Protein AF-A0A8J7ZFK6-F1 (afdb_monomer_lite)

pLDDT: mean 89.6, std 12.01, range [42.56, 98.31]

Structure (mmCIF, N/CA/C/O backbone):
data_AF-A0A8J7ZFK6-F1
#
_entry.id   AF-A0A8J7ZFK6-F1
#
loop_
_atom_site.group_PDB
_atom_site.id
_atom_site.type_symbol
_atom_site.label_atom_id
_atom_site.label_alt_id
_atom_site.label_comp_id
_atom_site.label_asym_id
_atom_site.label_entity_id
_atom_site.label_seq_id
_atom_site.pdbx_PDB_ins_code
_atom_site.Cartn_x
_atom_site.Cartn_y
_atom_site.Cartn_z
_atom_site.occupancy
_atom_site.B_iso_or_equiv
_atom_site.auth_seq_id
_atom_site.auth_comp_id
_atom_site.auth_asym_id
_atom_site.auth_atom_id
_atom_site.pdbx_PDB_model_num
ATOM 1 N N . MET A 1 1 ? -16.776 -2.842 6.328 1.00 87.94 1 MET A N 1
ATOM 2 C CA . MET A 1 1 ? -15.514 -3.581 6.593 1.00 87.94 1 MET A CA 1
ATOM 3 C C . MET A 1 1 ? -15.057 -4.403 5.394 1.00 87.94 1 MET A C 1
ATOM 5 O O . MET A 1 1 ? -13.862 -4.635 5.268 1.00 87.94 1 MET A O 1
ATOM 9 N N . ASP A 1 2 ? -15.948 -4.814 4.487 1.00 94.06 2 ASP A N 1
ATOM 10 C CA . ASP A 1 2 ? -15.542 -5.568 3.291 1.00 94.06 2 ASP A CA 1
ATOM 11 C C . ASP A 1 2 ? -14.620 -4.763 2.374 1.00 94.06 2 ASP A C 1
ATOM 13 O O . ASP A 1 2 ? -13.633 -5.297 1.887 1.00 94.06 2 ASP A O 1
ATOM 17 N N . GLN A 1 3 ? -14.840 -3.451 2.250 1.00 96.75 3 GLN A N 1
ATOM 18 C CA . GLN A 1 3 ? -13.977 -2.552 1.475 1.00 96.75 3 GLN A CA 1
ATOM 19 C C . GLN A 1 3 ? -12.513 -2.624 1.933 1.00 96.75 3 GLN A C 1
ATOM 21 O O . GLN A 1 3 ? -11.602 -2.681 1.110 1.00 96.75 3 GLN A O 1
ATOM 26 N N . LEU A 1 4 ? -12.281 -2.694 3.249 1.00 97.25 4 LEU A N 1
ATOM 27 C CA . LEU A 1 4 ? -10.944 -2.853 3.813 1.00 97.25 4 LEU A CA 1
ATOM 28 C C . LEU A 1 4 ? -10.293 -4.165 3.343 1.00 97.25 4 LEU A C 1
ATOM 30 O O . LEU A 1 4 ? -9.132 -4.154 2.942 1.00 97.25 4 LEU A O 1
ATOM 34 N N . LYS A 1 5 ? -11.031 -5.278 3.334 1.00 97.19 5 LYS A N 1
ATOM 35 C CA . LYS A 1 5 ? -10.519 -6.571 2.852 1.00 97.19 5 LYS A CA 1
ATOM 36 C C . LYS A 1 5 ? -10.266 -6.559 1.347 1.00 97.19 5 LYS A C 1
ATOM 38 O O . LYS A 1 5 ? -9.226 -7.034 0.898 1.00 97.19 5 LYS A O 1
ATOM 43 N N . GLU A 1 6 ? -11.190 -5.995 0.575 1.00 97.56 6 GLU A N 1
ATOM 44 C CA . GLU A 1 6 ? -11.080 -5.938 -0.885 1.00 97.56 6 GLU A CA 1
ATOM 45 C C . GLU A 1 6 ? -9.869 -5.119 -1.334 1.00 97.56 6 GLU A C 1
ATOM 47 O O . GLU A 1 6 ? -9.141 -5.546 -2.226 1.00 97.56 6 GLU A O 1
ATOM 52 N N . THR A 1 7 ? -9.567 -3.996 -0.672 1.00 97.50 7 THR A N 1
ATOM 53 C CA . THR A 1 7 ? -8.367 -3.217 -1.025 1.00 97.50 7 THR A CA 1
ATOM 54 C C . THR A 1 7 ? -7.065 -4.004 -0.848 1.00 97.50 7 THR A C 1
ATOM 56 O O . THR A 1 7 ? -6.194 -3.897 -1.705 1.00 97.50 7 THR A O 1
ATOM 59 N N . VAL A 1 8 ? -6.937 -4.863 0.172 1.00 96.88 8 VAL A N 1
ATOM 60 C CA . VAL A 1 8 ? -5.751 -5.733 0.325 1.00 96.88 8 VAL A CA 1
ATOM 61 C C . VAL A 1 8 ? -5.689 -6.797 -0.769 1.00 96.88 8 VAL A C 1
ATOM 63 O O . VAL A 1 8 ? -4.613 -7.054 -1.304 1.00 96.88 8 VAL A O 1
ATOM 66 N N . LYS A 1 9 ? -6.830 -7.376 -1.163 1.00 97.44 9 LYS A N 1
ATOM 67 C CA . LYS A 1 9 ? -6.881 -8.324 -2.291 1.00 97.44 9 LYS A CA 1
ATOM 68 C C . LYS A 1 9 ? -6.455 -7.674 -3.606 1.00 97.44 9 LYS A C 1
ATOM 70 O O . LYS A 1 9 ? -5.779 -8.317 -4.402 1.00 97.44 9 LYS A O 1
ATOM 75 N N . ILE A 1 10 ? -6.820 -6.410 -3.829 1.00 96.44 10 ILE A N 1
ATOM 76 C CA . ILE A 1 10 ? -6.382 -5.647 -5.007 1.00 96.44 10 ILE A CA 1
ATOM 77 C C . ILE A 1 10 ? -4.859 -5.479 -5.001 1.00 96.44 10 ILE A C 1
ATOM 79 O O . ILE A 1 10 ? -4.234 -5.670 -6.044 1.00 96.44 10 ILE A O 1
ATOM 83 N N . ILE A 1 11 ? -4.259 -5.161 -3.847 1.00 98.31 11 ILE A N 1
ATOM 84 C CA . ILE A 1 11 ? -2.796 -5.077 -3.713 1.00 98.31 11 ILE A CA 1
ATOM 85 C C . ILE A 1 11 ? -2.147 -6.428 -4.016 1.00 98.31 11 ILE A C 1
ATOM 87 O O . ILE A 1 11 ? -1.255 -6.488 -4.858 1.00 98.31 11 ILE A O 1
ATOM 91 N N . ASP A 1 12 ? -2.621 -7.507 -3.388 1.00 98.06 12 ASP A N 1
ATOM 92 C CA . ASP A 1 12 ? -2.116 -8.866 -3.617 1.00 98.06 12 ASP A CA 1
ATOM 93 C C . ASP A 1 12 ? -2.180 -9.256 -5.100 1.00 98.06 12 ASP A C 1
ATOM 95 O O . ASP A 1 12 ? -1.180 -9.654 -5.701 1.00 98.06 12 ASP A O 1
ATOM 99 N N . TRP A 1 13 ? -3.344 -9.066 -5.724 1.00 97.94 13 TRP A N 1
ATOM 100 C CA . TRP A 1 13 ? -3.532 -9.362 -7.138 1.00 97.94 13 TRP A CA 1
ATOM 101 C C . TRP A 1 13 ? -2.614 -8.525 -8.035 1.00 97.94 13 TRP A C 1
ATOM 103 O O . TRP A 1 13 ? -1.965 -9.088 -8.918 1.00 97.94 13 TRP A O 1
ATOM 113 N N . GLY A 1 14 ? -2.535 -7.211 -7.800 1.00 97.94 14 GLY A N 1
ATOM 114 C CA . GLY A 1 14 ? -1.731 -6.284 -8.597 1.00 97.94 14 GLY A CA 1
ATOM 115 C C . GLY A 1 14 ? -0.233 -6.570 -8.509 1.00 97.94 14 GLY A C 1
ATOM 116 O O . GLY A 1 14 ? 0.447 -6.585 -9.532 1.00 97.94 14 GLY A O 1
ATOM 117 N N . ILE A 1 15 ? 0.273 -6.874 -7.311 1.00 98.12 15 ILE A N 1
ATOM 118 C CA . ILE A 1 15 ? 1.670 -7.271 -7.101 1.00 98.12 15 ILE A CA 1
ATOM 119 C C . ILE A 1 15 ? 1.995 -8.560 -7.862 1.00 98.12 15 ILE A C 1
ATOM 121 O O . ILE A 1 15 ? 3.029 -8.637 -8.522 1.00 98.12 15 ILE A O 1
ATOM 125 N N . LYS A 1 16 ? 1.089 -9.546 -7.848 1.00 97.06 16 LYS A N 1
ATOM 126 C CA . LYS A 1 16 ? 1.260 -10.817 -8.573 1.00 97.06 16 LYS A CA 1
ATOM 127 C C . LYS A 1 16 ? 1.269 -10.676 -10.098 1.00 97.06 16 LYS A C 1
ATOM 129 O O . LYS A 1 16 ? 1.686 -11.615 -10.769 1.00 97.06 16 LYS A O 1
ATOM 134 N N . GLN A 1 17 ? 0.829 -9.540 -10.647 1.00 97.75 17 GLN A N 1
ATOM 135 C CA . GLN A 1 17 ? 0.920 -9.276 -12.089 1.00 97.75 17 GLN A CA 1
ATOM 136 C C . GLN A 1 17 ? 2.311 -8.784 -12.522 1.00 97.75 17 GLN A C 1
ATOM 138 O O . GLN A 1 17 ? 2.580 -8.706 -13.718 1.00 97.75 17 GLN A O 1
ATOM 143 N N . ILE A 1 18 ? 3.192 -8.426 -11.583 1.00 97.50 18 ILE A N 1
ATOM 144 C CA . ILE A 1 18 ? 4.505 -7.853 -11.889 1.00 97.50 18 ILE A CA 1
ATOM 145 C C . ILE A 1 18 ? 5.556 -8.977 -11.921 1.00 97.50 18 ILE A C 1
ATOM 147 O O . ILE A 1 18 ? 5.665 -9.726 -10.945 1.00 97.50 18 ILE A O 1
ATOM 151 N N . PRO A 1 19 ? 6.356 -9.100 -13.001 1.00 96.50 19 PRO A N 1
ATOM 152 C CA . PRO A 1 19 ? 7.471 -10.045 -13.057 1.00 96.50 19 PRO A CA 1
ATOM 153 C C . PRO A 1 19 ? 8.425 -9.875 -11.872 1.00 96.50 19 PRO A C 1
ATOM 155 O O . PRO A 1 19 ? 8.699 -8.750 -11.446 1.00 96.50 19 PRO A O 1
ATOM 158 N N . LYS A 1 20 ? 8.947 -10.985 -11.337 1.00 94.56 20 LYS A N 1
ATOM 159 C CA . LYS A 1 20 ? 9.716 -10.982 -10.080 1.00 94.56 20 LYS A CA 1
ATOM 160 C C . LYS A 1 20 ? 10.929 -10.058 -10.134 1.00 94.56 20 LYS A C 1
ATOM 162 O O . LYS A 1 20 ? 11.207 -9.353 -9.169 1.00 94.56 20 LYS A O 1
ATOM 167 N N . GLU A 1 21 ? 11.606 -10.041 -11.271 1.00 93.75 21 GLU A N 1
ATOM 168 C CA . GLU A 1 21 ? 12.765 -9.209 -11.566 1.00 93.75 21 GLU A CA 1
ATOM 169 C C . GLU A 1 21 ? 12.456 -7.702 -11.506 1.00 93.75 21 GLU A C 1
ATOM 171 O O . GLU A 1 21 ? 13.321 -6.926 -11.122 1.00 93.75 21 GLU A O 1
ATOM 176 N N . ARG A 1 22 ? 11.207 -7.286 -11.763 1.00 95.00 22 ARG A N 1
ATOM 177 C CA . ARG A 1 22 ? 10.787 -5.872 -11.752 1.00 95.00 22 ARG A CA 1
ATOM 178 C C . ARG A 1 22 ? 10.264 -5.396 -10.400 1.00 95.00 22 ARG A C 1
ATOM 180 O O . ARG A 1 22 ? 10.071 -4.200 -10.209 1.00 95.00 22 ARG A O 1
ATOM 187 N N . LEU A 1 23 ? 10.012 -6.297 -9.445 1.00 95.00 23 LEU A N 1
ATOM 188 C CA . LEU A 1 23 ? 9.363 -5.939 -8.173 1.00 95.00 23 LEU A CA 1
ATOM 189 C C . LEU A 1 23 ? 10.170 -4.913 -7.369 1.00 95.00 23 LEU A C 1
ATOM 191 O O . LEU A 1 23 ? 9.583 -4.037 -6.732 1.00 95.00 23 LEU A O 1
ATOM 195 N N . LEU A 1 24 ? 11.500 -5.010 -7.413 1.00 94.31 24 LEU A N 1
ATOM 196 C CA . LEU A 1 24 ? 12.417 -4.096 -6.727 1.00 94.31 24 LEU A CA 1
ATOM 197 C C . LEU A 1 24 ? 12.860 -2.916 -7.599 1.00 94.31 24 LEU A C 1
ATOM 199 O O . LEU A 1 24 ? 13.409 -1.951 -7.068 1.00 94.31 24 LEU A O 1
ATOM 203 N N . GLU A 1 25 ? 12.597 -2.959 -8.902 1.00 93.88 25 GLU A N 1
ATOM 204 C CA . GLU A 1 25 ? 13.028 -1.926 -9.835 1.00 93.88 25 GLU A CA 1
ATOM 205 C C . GLU A 1 25 ? 12.073 -0.730 -9.826 1.00 93.88 25 GLU A C 1
ATOM 207 O O . GLU A 1 25 ? 10.846 -0.858 -9.756 1.00 93.88 25 GLU A O 1
ATOM 212 N N . ILE A 1 26 ? 12.651 0.467 -9.899 1.00 91.38 26 ILE A N 1
ATOM 213 C CA . ILE A 1 26 ? 11.880 1.671 -10.202 1.00 91.38 26 ILE A CA 1
ATOM 214 C C . ILE A 1 26 ? 11.468 1.579 -11.678 1.00 91.38 26 ILE A C 1
ATOM 216 O O . ILE A 1 26 ? 12.292 1.162 -12.494 1.00 91.38 26 ILE A O 1
ATOM 220 N N . PRO A 1 27 ? 10.232 1.968 -12.045 1.00 91.12 27 PRO A N 1
ATOM 221 C CA . PRO A 1 27 ? 9.801 1.918 -13.437 1.00 91.12 27 PRO A CA 1
ATOM 222 C C . PRO A 1 27 ? 10.705 2.722 -14.378 1.00 91.12 27 PRO A C 1
ATOM 224 O O . PRO A 1 27 ? 11.444 3.595 -13.912 1.00 91.12 27 PRO A O 1
ATOM 227 N N . PRO A 1 28 ? 10.653 2.459 -15.700 1.00 88.56 28 PRO A N 1
ATOM 228 C CA . PRO A 1 28 ? 11.655 2.931 -16.660 1.00 88.56 28 PRO A CA 1
ATOM 229 C C . PRO A 1 28 ? 11.928 4.437 -16.622 1.00 88.56 28 PRO A C 1
ATOM 231 O O . PRO A 1 28 ? 13.033 4.875 -16.935 1.00 88.56 28 PRO A O 1
ATOM 234 N N . HIS A 1 29 ? 10.959 5.242 -16.175 1.00 88.50 29 HIS A N 1
ATOM 235 C CA . HIS A 1 29 ? 11.133 6.684 -16.030 1.00 88.50 29 HIS A CA 1
ATOM 236 C C . HIS A 1 29 ? 12.233 7.090 -15.031 1.00 88.50 29 HIS A C 1
ATOM 238 O O . HIS A 1 29 ? 12.680 8.237 -15.040 1.00 88.50 29 HIS A O 1
ATOM 244 N N . GLY A 1 30 ? 12.614 6.191 -14.118 1.00 83.56 30 GLY A N 1
ATOM 245 C CA . GLY A 1 30 ? 13.607 6.442 -13.076 1.00 83.56 30 GLY A CA 1
ATOM 246 C C . GLY A 1 30 ? 15.050 6.399 -13.576 1.00 83.56 30 GLY A C 1
ATOM 247 O O . GLY A 1 30 ? 15.919 7.012 -12.963 1.00 83.56 30 GLY A O 1
ATOM 248 N N . THR A 1 31 ? 15.308 5.700 -14.681 1.00 84.81 31 THR A N 1
ATOM 249 C CA . THR A 1 31 ? 16.665 5.470 -15.206 1.00 84.81 31 THR A CA 1
ATOM 250 C C . THR A 1 31 ? 16.828 5.906 -16.656 1.00 84.81 31 THR A C 1
ATOM 252 O O . THR A 1 31 ? 17.944 6.199 -17.080 1.00 84.81 31 THR A O 1
ATOM 255 N N . HIS A 1 32 ? 15.741 5.984 -17.425 1.00 90.19 32 HIS A N 1
ATOM 256 C CA . HIS A 1 32 ? 15.818 6.282 -18.847 1.00 90.19 32 HIS A CA 1
ATOM 257 C C . HIS A 1 32 ? 16.028 7.791 -19.103 1.00 90.19 32 HIS A C 1
ATOM 259 O O . HIS A 1 32 ? 15.274 8.610 -18.566 1.00 90.19 32 HIS A O 1
ATOM 265 N N . PRO A 1 33 ? 16.987 8.201 -19.959 1.00 90.75 33 PRO A N 1
ATOM 266 C CA . PRO A 1 33 ? 17.346 9.613 -20.157 1.00 90.75 33 PRO A CA 1
ATOM 267 C C . PRO A 1 33 ? 16.226 10.463 -20.780 1.00 90.75 33 PRO A C 1
ATOM 269 O O . PRO A 1 33 ? 16.121 11.649 -20.492 1.00 90.75 33 PRO A O 1
ATOM 272 N N . GLN A 1 34 ? 15.353 9.854 -21.589 1.00 93.44 34 GLN A N 1
ATOM 273 C CA . GLN A 1 34 ? 14.213 10.523 -22.248 1.00 93.44 34 GLN A CA 1
ATOM 274 C C . GLN A 1 34 ? 12.957 10.680 -21.365 1.00 93.44 34 GLN A C 1
ATOM 276 O O . GLN A 1 34 ? 11.856 10.964 -21.855 1.00 93.44 34 GLN A O 1
ATOM 281 N N . SER A 1 35 ? 13.088 10.431 -20.063 1.00 93.19 35 SER A N 1
ATOM 282 C CA . SER A 1 35 ? 11.963 10.456 -19.130 1.00 93.19 35 SER A CA 1
ATOM 283 C C . SER A 1 35 ? 11.583 11.874 -18.747 1.00 93.19 35 SER A C 1
ATOM 285 O O . SER A 1 35 ? 12.429 12.692 -18.393 1.00 93.19 35 SER A O 1
ATOM 287 N N . THR A 1 36 ? 10.284 12.155 -18.752 1.00 93.12 36 THR A N 1
ATOM 288 C CA . THR A 1 36 ? 9.752 13.472 -18.395 1.00 93.12 36 THR A CA 1
ATOM 289 C C . THR A 1 36 ? 9.245 13.508 -16.954 1.00 93.12 36 THR A C 1
ATOM 291 O O . THR A 1 36 ? 8.991 12.479 -16.323 1.00 93.12 36 THR A O 1
ATOM 294 N N . ASP A 1 37 ? 8.994 14.710 -16.436 1.00 92.69 37 ASP A N 1
ATOM 295 C CA . ASP A 1 37 ? 8.328 14.883 -15.138 1.00 92.69 37 ASP A CA 1
ATOM 296 C C . ASP A 1 37 ? 6.867 14.411 -15.146 1.00 92.69 37 ASP A C 1
ATOM 298 O O . ASP A 1 37 ? 6.277 14.157 -14.092 1.00 92.69 37 ASP A O 1
ATOM 302 N N . TYR A 1 38 ? 6.256 14.281 -16.326 1.00 93.19 38 TYR A N 1
ATOM 303 C CA . TYR A 1 38 ? 4.964 13.619 -16.449 1.00 93.19 38 TYR A CA 1
ATOM 304 C C . TYR A 1 38 ? 5.092 12.120 -16.159 1.00 93.19 38 TYR A C 1
ATOM 306 O O . TYR A 1 38 ? 4.355 11.610 -15.316 1.00 93.19 38 TYR A O 1
ATOM 314 N N . ASP A 1 39 ? 6.062 11.444 -16.785 1.00 92.94 39 ASP A N 1
ATOM 315 C CA . ASP A 1 39 ? 6.290 10.005 -16.604 1.00 92.94 39 ASP A CA 1
ATOM 316 C C . ASP A 1 39 ? 6.586 9.691 -15.123 1.00 92.94 39 ASP A C 1
ATOM 318 O O . ASP A 1 39 ? 5.943 8.823 -14.525 1.00 92.94 39 ASP A O 1
ATOM 322 N N . LYS A 1 40 ? 7.445 10.503 -14.484 1.00 91.44 40 LYS A N 1
ATOM 323 C CA . LYS A 1 40 ? 7.743 10.418 -13.041 1.00 91.44 40 LYS A CA 1
ATOM 324 C C . LYS A 1 40 ? 6.502 10.550 -12.163 1.00 91.44 40 LYS A C 1
ATOM 326 O O . LYS A 1 40 ? 6.314 9.762 -11.243 1.00 91.44 40 LYS A O 1
ATOM 331 N N . ARG A 1 41 ? 5.631 11.531 -12.425 1.00 91.12 41 ARG A N 1
ATOM 332 C CA . ARG A 1 41 ? 4.394 11.714 -11.641 1.00 91.12 41 ARG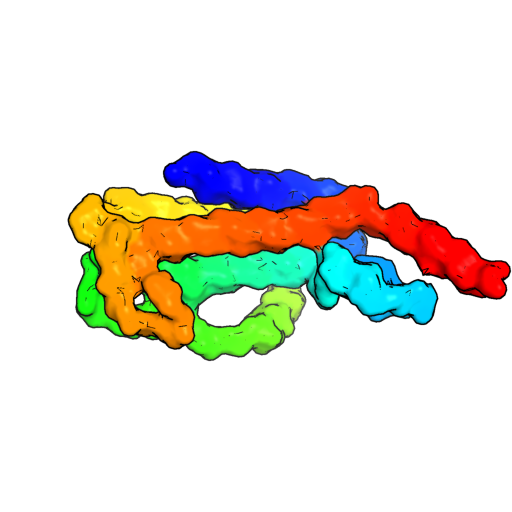 A CA 1
ATOM 333 C C . ARG A 1 41 ? 3.379 10.602 -11.882 1.00 91.12 41 ARG A C 1
ATOM 335 O O . ARG A 1 41 ? 2.639 10.248 -10.967 1.00 91.12 41 ARG A O 1
ATOM 342 N N . TYR A 1 42 ? 3.325 10.064 -13.098 1.00 91.62 42 TYR A N 1
ATOM 343 C CA . TYR A 1 42 ? 2.377 9.015 -13.451 1.00 91.62 42 TYR A CA 1
ATOM 344 C C . TYR A 1 42 ? 2.684 7.700 -12.723 1.00 91.62 42 TYR A C 1
ATOM 346 O O . TYR A 1 42 ? 1.772 7.091 -12.156 1.00 91.62 42 TYR A O 1
ATOM 354 N N . PHE A 1 43 ? 3.951 7.285 -12.695 1.00 92.06 43 PHE A N 1
ATOM 355 C CA . PHE A 1 43 ? 4.375 6.037 -12.050 1.00 92.06 43 PHE A CA 1
ATOM 356 C C . PHE A 1 43 ? 4.794 6.213 -10.581 1.00 92.06 43 PHE A C 1
ATOM 358 O O . PHE A 1 43 ? 4.673 5.278 -9.792 1.00 92.06 43 PHE A O 1
ATOM 365 N N . GLY A 1 44 ? 5.229 7.411 -10.186 1.00 91.38 44 GLY A N 1
ATOM 366 C CA . GLY A 1 44 ? 5.840 7.669 -8.883 1.00 91.38 44 GLY A CA 1
ATOM 367 C C . GLY A 1 44 ? 7.313 7.253 -8.834 1.00 91.38 44 GLY A C 1
ATOM 368 O O . GLY A 1 44 ? 7.852 6.687 -9.776 1.00 91.38 44 GLY A O 1
ATOM 369 N N . ASN A 1 45 ? 7.989 7.530 -7.720 1.00 90.75 45 ASN A N 1
ATOM 370 C CA . ASN A 1 45 ? 9.438 7.307 -7.588 1.00 90.75 45 ASN A CA 1
ATOM 371 C C . ASN A 1 45 ? 9.803 5.976 -6.912 1.00 90.75 45 ASN A C 1
ATOM 373 O O . ASN A 1 45 ? 10.957 5.764 -6.553 1.00 90.75 45 ASN A O 1
ATOM 377 N N . TRP A 1 46 ? 8.825 5.101 -6.687 1.00 94.69 46 TRP A N 1
ATOM 378 C CA . TRP A 1 46 ? 8.993 3.880 -5.906 1.00 94.69 46 TRP A CA 1
ATOM 379 C C . TRP A 1 46 ? 8.746 2.640 -6.756 1.00 94.69 46 TRP A C 1
ATOM 381 O O . TRP A 1 46 ? 7.873 2.633 -7.624 1.00 94.69 46 TRP A O 1
ATOM 391 N N . SER A 1 47 ? 9.501 1.582 -6.465 1.00 95.38 47 SER A N 1
ATOM 392 C CA . SER A 1 47 ? 9.216 0.243 -6.970 1.00 95.38 47 SER A CA 1
ATOM 393 C C . SER A 1 47 ? 7.931 -0.311 -6.352 1.00 95.38 47 SER A C 1
ATOM 395 O O . SER A 1 47 ? 7.463 0.156 -5.307 1.00 95.38 47 SER A O 1
ATOM 397 N N . ALA A 1 48 ? 7.363 -1.345 -6.972 1.00 97.19 48 ALA A N 1
ATOM 398 C CA . ALA A 1 48 ? 6.173 -2.007 -6.443 1.00 97.19 48 ALA A CA 1
ATOM 399 C C . ALA A 1 48 ? 6.417 -2.601 -5.045 1.00 97.19 48 ALA A C 1
ATOM 401 O O . ALA A 1 48 ? 5.562 -2.484 -4.167 1.00 97.19 48 ALA A O 1
ATOM 402 N N . TYR A 1 49 ? 7.611 -3.152 -4.809 1.00 97.00 49 TYR A N 1
ATOM 403 C CA . TYR A 1 49 ? 8.026 -3.621 -3.491 1.00 97.00 49 TYR A CA 1
ATOM 404 C C . TYR A 1 49 ? 8.053 -2.472 -2.472 1.00 97.00 49 TYR A C 1
ATOM 406 O O . TYR A 1 49 ? 7.503 -2.619 -1.381 1.00 97.00 49 TYR A O 1
ATOM 414 N N . ARG A 1 50 ? 8.658 -1.316 -2.802 1.00 96.56 50 ARG A N 1
ATOM 415 C CA . ARG A 1 50 ? 8.718 -0.160 -1.883 1.00 96.56 50 ARG A CA 1
ATOM 416 C C . ARG A 1 50 ? 7.319 0.344 -1.531 1.00 96.56 50 ARG A C 1
ATOM 418 O O . ARG A 1 50 ? 7.071 0.654 -0.370 1.00 96.56 50 ARG A O 1
ATOM 425 N N . ILE A 1 51 ? 6.402 0.366 -2.503 1.00 97.69 51 ILE A N 1
ATOM 426 C CA . ILE A 1 51 ? 4.993 0.715 -2.274 1.00 97.69 51 ILE A CA 1
ATOM 427 C C . ILE A 1 51 ? 4.321 -0.284 -1.321 1.00 97.69 51 ILE A C 1
ATOM 429 O O . ILE A 1 51 ? 3.639 0.133 -0.388 1.00 97.69 51 ILE A O 1
ATOM 433 N N . LEU A 1 52 ? 4.509 -1.590 -1.532 1.00 98.06 52 LEU A N 1
ATOM 434 C CA . LEU A 1 52 ? 3.940 -2.619 -0.658 1.00 98.06 52 LEU A CA 1
ATOM 435 C C . LEU A 1 52 ? 4.472 -2.497 0.777 1.00 98.06 52 LEU A C 1
ATOM 437 O O . LEU A 1 52 ? 3.691 -2.516 1.725 1.00 98.06 52 LEU A O 1
ATOM 441 N N . PHE A 1 53 ? 5.783 -2.322 0.935 1.00 97.50 53 PHE A N 1
ATOM 442 C CA . PHE A 1 53 ? 6.405 -2.100 2.238 1.00 97.50 53 PHE A CA 1
ATOM 443 C C . PHE A 1 53 ? 5.851 -0.851 2.938 1.00 97.50 53 PHE A C 1
ATOM 445 O O . PHE A 1 53 ? 5.515 -0.906 4.119 1.00 97.50 53 PHE A O 1
ATOM 452 N N . HIS A 1 54 ? 5.706 0.253 2.203 1.00 97.19 54 HIS A N 1
ATOM 453 C CA . HIS A 1 54 ? 5.121 1.483 2.729 1.00 97.19 54 HIS A CA 1
ATOM 454 C C . HIS A 1 54 ? 3.697 1.255 3.260 1.00 97.19 54 HIS A C 1
ATOM 456 O O . HIS A 1 54 ? 3.370 1.702 4.354 1.00 97.19 54 HIS A O 1
ATOM 462 N N . LEU A 1 55 ? 2.861 0.506 2.529 1.00 98.00 55 LEU A N 1
ATOM 463 C CA . LEU A 1 55 ? 1.508 0.178 2.985 1.00 98.00 55 LEU A CA 1
ATOM 464 C C . LEU A 1 55 ? 1.505 -0.657 4.272 1.00 98.00 55 LEU A C 1
ATOM 466 O O . LEU A 1 55 ? 0.681 -0.395 5.144 1.00 98.00 55 LEU A O 1
ATOM 470 N N . VAL A 1 56 ? 2.433 -1.610 4.412 1.00 97.25 56 VAL A N 1
ATOM 471 C CA . VAL A 1 56 ? 2.597 -2.392 5.650 1.00 97.25 56 VAL A CA 1
ATOM 472 C C . VAL A 1 56 ? 2.932 -1.475 6.824 1.00 97.25 56 VAL A C 1
ATOM 474 O O . VAL A 1 56 ? 2.244 -1.515 7.842 1.00 97.25 56 VAL A O 1
ATOM 477 N N . LEU A 1 57 ? 3.941 -0.609 6.676 1.00 94.88 57 LEU A N 1
ATOM 478 C CA . LEU A 1 57 ? 4.326 0.314 7.744 1.00 94.88 57 LEU A CA 1
ATOM 479 C C . LEU A 1 57 ? 3.210 1.299 8.087 1.00 94.88 57 LEU A C 1
ATOM 481 O O . LEU A 1 57 ? 2.952 1.551 9.263 1.00 94.88 57 LEU A O 1
ATOM 485 N N . TYR A 1 58 ? 2.528 1.827 7.070 1.00 94.50 58 TYR A N 1
ATOM 486 C CA . TYR A 1 58 ? 1.394 2.721 7.256 1.00 94.50 58 TYR A CA 1
ATOM 487 C C . TYR A 1 58 ? 0.342 2.097 8.182 1.00 94.50 58 TYR A C 1
ATOM 489 O O . TYR A 1 58 ? -0.143 2.728 9.123 1.00 94.50 58 TYR A O 1
ATOM 497 N N . GLU A 1 59 ? 0.023 0.827 7.955 1.00 95.00 59 GLU A N 1
ATOM 498 C CA . GLU A 1 59 ? -0.960 0.104 8.750 1.00 95.00 59 GLU A CA 1
ATOM 499 C C . GLU A 1 59 ? -0.476 -0.220 10.165 1.00 95.00 59 GLU A C 1
ATOM 501 O O . GLU A 1 59 ? -1.188 0.049 11.136 1.00 95.00 59 GLU A O 1
ATOM 506 N N . GLU A 1 60 ? 0.737 -0.767 10.279 1.00 93.69 60 GLU A N 1
ATOM 507 C CA . GLU A 1 60 ? 1.325 -1.224 11.542 1.00 93.69 60 GLU A CA 1
ATOM 508 C C . GLU A 1 60 ? 1.632 -0.061 12.502 1.00 93.69 60 GLU A C 1
ATOM 510 O O . GLU A 1 60 ? 1.425 -0.200 13.708 1.00 93.69 60 GLU A O 1
ATOM 515 N N . TYR A 1 61 ? 2.084 1.087 11.986 1.00 90.25 61 TYR A N 1
ATOM 516 C CA . TYR A 1 61 ? 2.637 2.175 12.805 1.00 90.25 61 TYR A CA 1
ATOM 517 C C . TYR A 1 61 ? 1.776 3.439 12.857 1.00 90.25 61 TYR A C 1
ATOM 519 O O . TYR A 1 61 ? 1.936 4.235 13.783 1.00 90.25 61 TYR A O 1
ATOM 527 N N . HIS A 1 62 ? 0.834 3.616 11.926 1.00 88.94 62 HIS A N 1
ATOM 528 C CA . HIS A 1 62 ? -0.087 4.754 11.958 1.00 88.94 62 HIS A CA 1
ATOM 529 C C . HIS A 1 62 ? -1.524 4.304 12.214 1.00 88.94 62 HIS A C 1
ATOM 531 O O . HIS A 1 62 ? -2.108 4.675 13.229 1.00 88.94 62 HIS A O 1
ATOM 537 N N . VAL A 1 63 ? -2.094 3.468 11.344 1.00 92.31 63 VAL A N 1
ATOM 538 C CA . VAL A 1 63 ? -3.532 3.145 11.388 1.00 92.31 63 VAL A CA 1
ATOM 539 C C . VAL A 1 63 ? -3.924 2.395 12.660 1.00 92.31 63 VAL A C 1
ATOM 541 O O . VAL A 1 63 ? -4.834 2.826 13.372 1.00 92.31 63 VAL A O 1
ATOM 544 N N . ILE A 1 64 ? -3.254 1.276 12.953 1.00 93.31 64 ILE A N 1
ATOM 545 C CA . ILE A 1 64 ? -3.566 0.446 14.124 1.00 93.31 64 ILE A CA 1
ATOM 546 C C . ILE A 1 64 ? -3.377 1.244 15.427 1.00 93.31 64 ILE A C 1
ATOM 548 O O . ILE A 1 64 ? -4.338 1.320 16.199 1.00 93.31 64 ILE A O 1
ATOM 552 N N . PRO A 1 65 ? -2.223 1.902 15.668 1.00 88.75 65 PRO A N 1
ATOM 553 C CA . PRO A 1 65 ? -2.037 2.761 16.837 1.00 88.75 65 PRO A CA 1
ATOM 554 C C . PRO A 1 65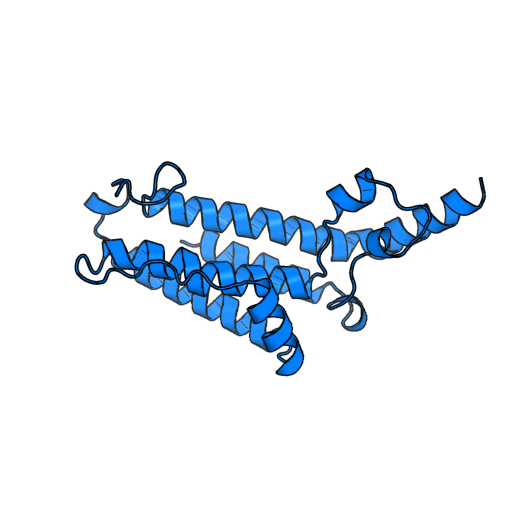 ? -3.095 3.858 16.974 1.00 88.75 65 PRO A C 1
ATOM 556 O O . PRO A 1 65 ? -3.627 4.063 18.065 1.00 88.75 65 PRO A O 1
ATOM 559 N N . SER A 1 66 ? -3.457 4.539 15.880 1.00 88.12 66 SER A N 1
ATOM 560 C CA . SER A 1 66 ? -4.478 5.591 15.919 1.00 88.12 66 SER A CA 1
ATOM 561 C C . SER A 1 66 ? -5.856 5.062 16.315 1.00 88.12 66 SER A C 1
ATOM 563 O O . SER A 1 66 ? -6.544 5.708 17.101 1.00 88.12 66 SER A O 1
ATOM 565 N N . LEU A 1 67 ? -6.258 3.888 15.820 1.00 90.19 67 LEU A N 1
ATOM 566 C CA . LEU A 1 67 ? -7.548 3.290 16.174 1.00 90.19 67 LEU A CA 1
ATOM 567 C C . LEU A 1 67 ? -7.569 2.735 17.605 1.00 90.19 67 LEU A C 1
ATOM 569 O O . LEU A 1 67 ? -8.600 2.813 18.273 1.00 90.19 67 LEU A O 1
ATOM 573 N N . MET A 1 68 ? -6.441 2.226 18.110 1.00 89.31 68 MET A N 1
ATOM 574 C CA . MET A 1 68 ? -6.346 1.695 19.477 1.00 89.31 68 MET A CA 1
ATOM 575 C C . MET A 1 68 ? -6.667 2.738 20.555 1.00 89.31 68 MET A C 1
ATOM 577 O O . MET A 1 68 ? -7.249 2.383 21.582 1.00 89.31 68 MET A O 1
ATOM 581 N N . LYS A 1 69 ? -6.402 4.026 20.296 1.00 86.81 69 LYS A N 1
ATOM 582 C CA . LYS A 1 69 ? -6.748 5.144 21.199 1.00 86.81 69 LYS A CA 1
ATOM 583 C C . LYS A 1 69 ? -8.244 5.233 21.523 1.00 86.81 69 LYS A C 1
ATOM 585 O O . LYS A 1 69 ? -8.621 5.763 22.563 1.00 86.81 69 LYS A O 1
ATOM 590 N N . PHE A 1 70 ? -9.104 4.702 20.653 1.00 87.38 70 PHE A N 1
ATOM 591 C CA . PHE A 1 70 ? -10.558 4.714 20.843 1.00 87.38 70 PHE A CA 1
ATOM 592 C C . PHE A 1 70 ? -11.074 3.564 21.714 1.00 87.38 70 PHE A C 1
ATOM 594 O O . PHE A 1 70 ? -12.192 3.638 22.236 1.00 87.38 70 PHE A O 1
ATOM 601 N N . ILE A 1 71 ? -10.256 2.526 21.893 1.00 87.06 71 ILE A N 1
ATOM 602 C CA . ILE A 1 71 ? -10.542 1.380 22.761 1.00 87.06 71 ILE A CA 1
ATOM 603 C C . ILE A 1 71 ? -9.898 1.604 24.132 1.00 87.06 71 ILE A C 1
ATOM 605 O O . ILE A 1 71 ? -10.574 1.510 25.155 1.00 87.06 71 ILE A O 1
ATOM 609 N N . ASN A 1 72 ? -8.612 1.964 24.151 1.00 77.69 72 ASN A N 1
ATOM 610 C CA . ASN A 1 72 ? -7.819 2.128 25.365 1.00 77.69 72 ASN A CA 1
ATOM 611 C C . ASN A 1 72 ? -7.475 3.608 25.573 1.00 77.69 72 ASN A C 1
ATOM 613 O O . ASN A 1 72 ? -6.449 4.088 25.101 1.00 77.69 72 ASN A O 1
ATOM 617 N N . ALA A 1 73 ? -8.306 4.331 26.329 1.00 61.84 73 ALA A N 1
ATOM 618 C CA . ALA A 1 73 ? -8.099 5.757 26.618 1.00 61.84 73 ALA A CA 1
ATOM 619 C C . ALA A 1 73 ? -6.844 6.067 27.471 1.00 61.84 73 ALA A C 1
ATOM 621 O O . ALA A 1 73 ? -6.551 7.234 27.714 1.00 61.84 73 ALA A O 1
ATOM 622 N N . GLN A 1 74 ? -6.133 5.045 27.966 1.00 56.19 74 GLN A N 1
ATOM 623 C CA . GLN A 1 74 ? -5.001 5.192 28.890 1.00 56.19 74 GLN A CA 1
ATOM 624 C C . GLN A 1 74 ? -3.619 4.984 28.265 1.00 56.19 74 GLN A C 1
ATOM 626 O O . GLN A 1 74 ? -2.630 5.333 28.904 1.00 56.19 74 GLN A O 1
ATOM 631 N N . GLU A 1 75 ? -3.516 4.451 27.049 1.00 54.50 75 GLU A N 1
ATOM 632 C CA . GLU A 1 75 ? -2.214 4.294 26.402 1.00 54.50 75 GLU A CA 1
ATOM 633 C C . GLU A 1 75 ? -2.008 5.446 25.424 1.00 54.50 75 GLU A C 1
ATOM 635 O O . GLU A 1 75 ? -2.676 5.536 24.391 1.00 54.50 75 GLU A O 1
ATOM 640 N N . ASP A 1 76 ? -1.067 6.336 25.747 1.00 54.72 76 ASP A N 1
ATOM 641 C CA . ASP A 1 76 ? -0.513 7.268 24.770 1.00 54.72 76 ASP A CA 1
ATOM 642 C C . ASP A 1 76 ? 0.341 6.473 23.77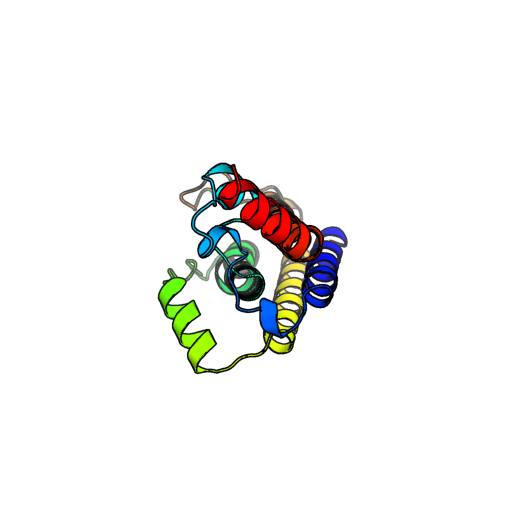8 1.00 54.72 76 ASP A C 1
ATOM 644 O O . ASP A 1 76 ? 1.571 6.472 23.807 1.00 54.72 76 ASP A O 1
ATOM 648 N N . ILE A 1 77 ? -0.342 5.740 22.898 1.00 59.19 77 ILE A N 1
ATOM 649 C CA . ILE A 1 77 ? 0.257 5.138 21.716 1.00 59.19 77 ILE A CA 1
ATOM 650 C C . ILE A 1 77 ? 0.428 6.280 20.711 1.00 59.19 77 ILE A C 1
ATOM 652 O O . ILE A 1 77 ? -0.261 6.374 19.690 1.00 59.19 77 ILE A O 1
ATOM 656 N N . SER A 1 78 ? 1.278 7.249 21.050 1.00 56.53 78 SER A N 1
ATOM 657 C CA . SER A 1 78 ? 1.833 8.156 20.056 1.00 56.53 78 SER A CA 1
ATOM 658 C C . SER A 1 78 ? 2.420 7.273 18.954 1.00 56.53 78 SER A C 1
ATOM 660 O O . SER A 1 78 ? 3.121 6.299 19.231 1.00 56.53 78 SER A O 1
ATOM 662 N N . GLY A 1 79 ? 2.011 7.520 17.703 1.00 57.66 79 GLY A N 1
ATOM 663 C CA . GLY A 1 79 ? 2.558 6.773 16.574 1.00 57.66 79 GLY A CA 1
ATOM 664 C C . GLY A 1 79 ? 4.075 6.862 16.660 1.00 57.66 79 GLY A C 1
ATOM 665 O O . GLY A 1 79 ? 4.603 7.950 16.891 1.00 57.66 79 GLY A O 1
ATOM 666 N N . ILE A 1 80 ? 4.760 5.723 16.571 1.00 64.38 80 ILE A N 1
ATOM 667 C CA . ILE A 1 80 ? 6.219 5.721 16.595 1.00 64.38 80 ILE A CA 1
ATOM 668 C C . ILE A 1 80 ? 6.647 6.543 15.382 1.00 64.38 80 ILE A C 1
ATOM 670 O O . ILE A 1 80 ? 6.299 6.180 14.258 1.00 64.38 80 ILE A O 1
ATOM 674 N N . ASP A 1 81 ? 7.351 7.652 15.617 1.00 67.31 81 ASP A N 1
ATOM 675 C CA . ASP A 1 81 ? 7.979 8.445 14.560 1.00 67.31 81 ASP A CA 1
ATOM 676 C C . ASP A 1 81 ? 9.141 7.623 13.992 1.00 67.31 81 ASP A C 1
ATOM 678 O O . ASP A 1 81 ? 10.299 7.716 14.404 1.00 67.31 81 ASP A O 1
ATOM 682 N N . LEU A 1 82 ? 8.768 6.659 13.156 1.00 78.44 82 LEU A N 1
ATOM 683 C CA . LEU A 1 82 ? 9.667 5.730 12.517 1.00 78.44 82 LEU A CA 1
ATOM 684 C C . LEU A 1 82 ? 10.216 6.420 11.273 1.00 78.44 82 LEU A C 1
ATOM 686 O O . LEU A 1 82 ? 9.467 6.738 10.351 1.00 78.44 82 LEU A O 1
ATOM 690 N N . ASP A 1 83 ? 11.535 6.584 11.215 1.00 87.38 83 ASP A N 1
ATOM 691 C CA . ASP A 1 83 ? 12.199 6.960 9.973 1.00 87.38 83 ASP A CA 1
ATOM 692 C C . ASP A 1 83 ? 11.989 5.839 8.938 1.00 87.38 83 ASP A C 1
ATOM 694 O O . ASP A 1 83 ? 12.612 4.770 8.990 1.00 87.38 83 ASP A O 1
ATOM 698 N N . GLU A 1 84 ? 11.065 6.080 8.004 1.00 89.25 84 GLU A N 1
ATOM 699 C CA . GLU A 1 84 ? 10.660 5.111 6.990 1.00 89.25 84 GLU A CA 1
ATOM 700 C C . GLU A 1 84 ? 11.831 4.701 6.085 1.00 89.25 84 GLU A C 1
ATOM 702 O O . GLU A 1 84 ? 11.893 3.558 5.631 1.00 89.25 84 GLU A O 1
ATOM 707 N N . GLU A 1 85 ? 12.781 5.602 5.828 1.00 91.25 85 GLU A N 1
ATOM 708 C CA . GLU A 1 85 ? 13.955 5.311 5.002 1.00 91.25 85 GLU A CA 1
ATOM 709 C C . GLU A 1 85 ? 14.944 4.399 5.734 1.00 91.25 85 GLU A C 1
ATOM 711 O O . GLU A 1 85 ? 15.535 3.498 5.129 1.00 91.25 85 GLU A O 1
ATOM 716 N N . VAL A 1 86 ? 15.107 4.573 7.048 1.00 91.50 86 VAL A N 1
ATOM 717 C CA . VAL A 1 86 ? 15.893 3.643 7.874 1.00 91.50 86 VAL A CA 1
ATOM 718 C C . VAL A 1 86 ? 15.212 2.277 7.941 1.00 91.50 86 VAL A C 1
ATOM 720 O O . VAL A 1 86 ? 15.867 1.250 7.740 1.00 91.50 86 VAL A O 1
ATOM 723 N N . ALA A 1 87 ? 13.898 2.246 8.172 1.00 90.94 87 ALA A N 1
ATOM 724 C CA . ALA A 1 87 ? 13.128 1.005 8.204 1.00 90.94 87 ALA A CA 1
ATOM 725 C C . ALA A 1 87 ? 13.207 0.254 6.866 1.00 90.94 87 ALA A C 1
ATOM 727 O O . ALA A 1 87 ? 13.428 -0.956 6.850 1.00 90.94 87 ALA A O 1
ATOM 728 N N . TRP A 1 88 ? 13.113 0.983 5.754 1.00 91.00 88 TRP A N 1
ATOM 729 C CA . TRP A 1 88 ? 13.251 0.452 4.403 1.00 91.00 88 TRP A CA 1
ATOM 730 C C . TRP A 1 88 ? 14.604 -0.222 4.167 1.00 91.00 88 TRP A C 1
ATOM 732 O O . TRP A 1 88 ? 14.664 -1.373 3.729 1.00 91.00 88 TRP A O 1
ATOM 742 N N . LYS A 1 89 ? 15.703 0.462 4.506 1.00 91.25 89 LYS A N 1
ATOM 743 C CA . LYS A 1 89 ? 17.059 -0.098 4.378 1.00 91.25 89 LYS A CA 1
ATOM 744 C C . LYS A 1 89 ? 17.221 -1.373 5.203 1.00 91.25 89 LYS A C 1
ATOM 746 O O . LYS A 1 89 ? 17.793 -2.348 4.722 1.00 91.25 89 LYS A O 1
ATOM 751 N N . ASN A 1 90 ? 16.680 -1.385 6.419 1.00 89.25 90 ASN A N 1
ATOM 752 C CA . ASN A 1 90 ? 16.714 -2.561 7.286 1.00 89.25 90 ASN A CA 1
ATOM 753 C C . ASN A 1 90 ? 15.893 -3.727 6.721 1.00 89.25 90 ASN A C 1
ATOM 755 O O . ASN A 1 90 ? 16.309 -4.878 6.845 1.00 89.25 90 ASN A O 1
ATOM 759 N N . GLU A 1 91 ? 14.750 -3.451 6.092 1.00 89.56 91 GLU A N 1
ATOM 760 C CA . GLU A 1 91 ? 13.927 -4.478 5.449 1.00 89.56 91 GLU A CA 1
ATOM 761 C C . GLU A 1 91 ? 14.673 -5.153 4.292 1.00 89.56 91 GLU A C 1
ATOM 763 O O . GLU A 1 91 ? 14.682 -6.381 4.194 1.00 89.56 91 GLU A O 1
ATOM 768 N N . LEU A 1 92 ? 15.364 -4.361 3.463 1.00 87.50 92 LEU A N 1
ATOM 769 C CA . LEU A 1 92 ? 16.195 -4.882 2.376 1.00 87.50 92 LEU A CA 1
ATOM 770 C C . LEU A 1 92 ? 17.329 -5.776 2.898 1.00 87.50 92 LEU A C 1
ATOM 772 O O . LEU A 1 92 ? 17.564 -6.845 2.340 1.00 87.50 92 LEU A O 1
ATOM 776 N N . ILE A 1 93 ? 17.997 -5.381 3.990 1.00 89.31 93 ILE A N 1
ATOM 777 C CA . ILE A 1 93 ? 19.075 -6.174 4.612 1.00 89.31 93 ILE A CA 1
ATOM 778 C C . ILE A 1 93 ? 18.557 -7.522 5.123 1.00 89.31 93 ILE A C 1
ATOM 780 O O . ILE A 1 93 ? 19.240 -8.537 4.996 1.00 89.31 93 ILE A O 1
ATOM 784 N N . LYS A 1 94 ? 17.346 -7.551 5.690 1.00 87.50 94 LYS A N 1
ATOM 785 C CA . LYS A 1 94 ? 16.723 -8.787 6.185 1.00 87.50 94 LYS A CA 1
ATOM 786 C C . LYS A 1 94 ? 16.341 -9.756 5.064 1.00 87.50 94 LYS A C 1
ATOM 788 O O . LYS A 1 94 ? 16.063 -10.915 5.358 1.00 87.50 94 LYS A O 1
ATOM 793 N N . GLY A 1 95 ? 16.304 -9.299 3.810 1.00 84.88 95 GLY A N 1
ATOM 794 C CA . GLY A 1 95 ? 15.930 -10.129 2.667 1.00 84.88 95 GLY A CA 1
ATOM 795 C C . GLY A 1 95 ? 14.486 -10.622 2.739 1.00 84.88 95 GLY A C 1
ATOM 796 O O . GLY A 1 95 ? 14.187 -11.716 2.259 1.00 84.88 95 GLY A O 1
ATOM 797 N N . VAL A 1 96 ? 13.594 -9.847 3.369 1.00 82.44 96 VAL A N 1
ATOM 798 C CA . VAL A 1 96 ? 12.165 -10.172 3.378 1.00 82.44 96 VAL A CA 1
ATOM 799 C C . VAL A 1 96 ? 11.681 -10.225 1.930 1.00 82.44 96 VAL A C 1
ATOM 801 O O . VAL A 1 96 ? 12.097 -9.439 1.084 1.00 82.44 96 VAL A O 1
ATOM 804 N N . ASN A 1 97 ? 10.857 -11.218 1.612 1.00 90.81 97 ASN A N 1
ATOM 805 C CA . ASN A 1 97 ? 10.309 -11.369 0.273 1.00 90.81 97 ASN A CA 1
ATOM 806 C C . ASN A 1 97 ? 8.907 -10.749 0.186 1.00 90.81 97 ASN A C 1
ATOM 808 O O . ASN A 1 97 ? 8.274 -10.410 1.187 1.00 90.81 97 ASN A O 1
ATOM 812 N N . VAL A 1 98 ? 8.410 -10.619 -1.041 1.00 94.75 98 VAL A N 1
ATOM 813 C CA . VAL A 1 98 ? 7.092 -10.031 -1.312 1.00 94.75 98 VAL A CA 1
ATOM 814 C C . VAL A 1 98 ? 5.959 -10.782 -0.614 1.00 94.75 98 VAL A C 1
ATOM 816 O O . VAL A 1 98 ? 5.062 -10.142 -0.071 1.00 94.75 98 VAL A O 1
ATOM 819 N N . ASP A 1 99 ? 6.024 -12.113 -0.552 1.00 95.19 99 ASP A N 1
ATOM 820 C CA . ASP A 1 99 ? 5.006 -12.924 0.126 1.00 95.19 99 ASP A CA 1
ATOM 821 C C . ASP A 1 99 ? 4.942 -12.615 1.630 1.00 95.19 99 ASP A C 1
ATOM 823 O O . ASP A 1 99 ? 3.855 -12.509 2.201 1.00 95.19 99 ASP A O 1
ATOM 827 N N . GLY A 1 100 ? 6.095 -12.394 2.268 1.00 95.88 100 GLY A N 1
ATOM 828 C CA . GLY A 1 100 ? 6.184 -11.978 3.666 1.00 95.88 100 GLY A CA 1
ATOM 829 C C . GLY A 1 100 ? 5.533 -10.617 3.916 1.00 95.88 100 GLY A C 1
ATOM 830 O O . GLY A 1 100 ? 4.792 -10.460 4.887 1.00 95.88 100 GLY A O 1
ATOM 831 N N . LEU A 1 101 ? 5.739 -9.648 3.020 1.00 96.62 101 LEU A N 1
ATOM 832 C CA . LEU A 1 101 ? 5.083 -8.340 3.116 1.00 96.62 101 LEU A CA 1
ATOM 833 C C . LEU A 1 101 ? 3.571 -8.421 2.870 1.00 96.62 101 LEU A C 1
ATOM 835 O O . LEU A 1 101 ? 2.805 -7.793 3.596 1.00 96.62 101 LEU A O 1
ATOM 839 N N . LEU A 1 102 ? 3.121 -9.218 1.897 1.00 98.06 102 LEU A N 1
ATOM 840 C CA . LEU A 1 102 ? 1.692 -9.438 1.644 1.00 98.06 102 LEU A CA 1
ATOM 841 C C . LEU A 1 102 ? 1.001 -10.099 2.843 1.00 98.06 102 LEU A C 1
ATOM 843 O O . LEU A 1 102 ? -0.106 -9.705 3.215 1.00 98.06 102 LEU A O 1
ATOM 847 N N . MET A 1 103 ? 1.665 -11.068 3.479 1.00 97.50 103 MET A N 1
ATOM 848 C CA . MET A 1 103 ? 1.178 -11.698 4.704 1.00 97.50 103 MET A CA 1
ATOM 849 C C . MET A 1 103 ? 1.064 -10.683 5.846 1.00 97.50 103 MET A C 1
ATOM 851 O O . MET A 1 103 ? 0.022 -10.632 6.501 1.00 97.50 103 MET A O 1
ATOM 855 N N . ARG A 1 104 ? 2.090 -9.844 6.052 1.00 97.38 104 ARG A N 1
ATOM 856 C CA . ARG A 1 104 ? 2.068 -8.772 7.063 1.00 97.38 104 ARG A CA 1
ATOM 857 C C . ARG A 1 104 ? 0.944 -7.774 6.811 1.00 97.38 104 ARG A C 1
ATOM 859 O O . ARG A 1 104 ? 0.197 -7.482 7.737 1.00 97.38 104 ARG A O 1
ATOM 866 N N . LEU A 1 105 ? 0.758 -7.329 5.566 1.00 98.12 105 LEU A N 1
ATOM 867 C CA . LEU A 1 105 ? -0.338 -6.426 5.202 1.00 98.12 105 LEU A CA 1
ATOM 868 C C . LEU A 1 105 ? -1.705 -7.060 5.504 1.00 98.12 105 LEU A C 1
ATOM 870 O O . LEU A 1 105 ? -2.576 -6.434 6.097 1.00 98.12 105 LEU A O 1
ATOM 874 N N . ASN A 1 106 ? -1.900 -8.331 5.143 1.00 98.12 106 ASN A N 1
ATOM 875 C CA . ASN A 1 106 ? -3.149 -9.037 5.432 1.00 98.12 106 ASN A CA 1
ATOM 876 C C . ASN A 1 106 ? -3.400 -9.154 6.945 1.00 98.12 106 ASN A C 1
ATOM 878 O O . ASN A 1 106 ? -4.506 -8.889 7.420 1.00 98.12 106 ASN A O 1
ATOM 882 N N . GLN A 1 107 ? -2.363 -9.499 7.711 1.00 98.19 107 GLN A N 1
ATOM 883 C CA . GLN A 1 107 ? -2.437 -9.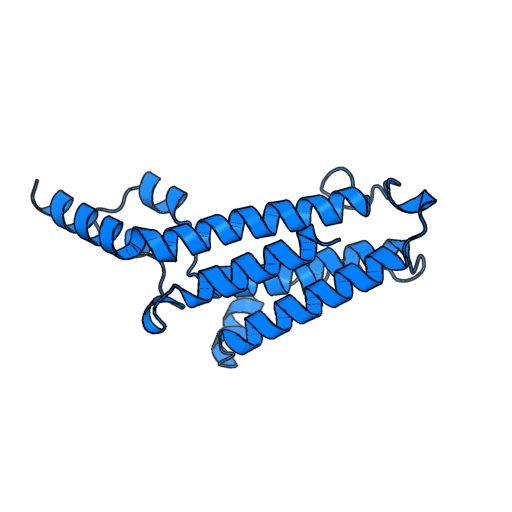584 9.165 1.00 98.19 107 GLN A CA 1
ATOM 884 C C . GLN A 1 107 ? -2.764 -8.224 9.796 1.00 98.19 107 GLN A C 1
ATOM 886 O O . GLN A 1 107 ? -3.687 -8.142 10.608 1.00 98.19 107 GLN A O 1
ATOM 891 N N . ALA A 1 108 ? -2.066 -7.159 9.397 1.00 97.06 108 ALA A N 1
ATOM 892 C CA . ALA A 1 108 ? -2.320 -5.808 9.880 1.00 97.06 108 ALA A CA 1
ATOM 893 C C . ALA A 1 108 ? -3.750 -5.360 9.542 1.00 97.06 108 ALA A C 1
ATOM 895 O O . ALA A 1 108 ? -4.468 -4.860 10.413 1.00 97.06 108 ALA A O 1
ATOM 896 N N . ARG A 1 109 ? -4.238 -5.658 8.334 1.00 97.81 109 ARG A N 1
ATOM 897 C CA . ARG A 1 109 ? -5.616 -5.340 7.956 1.00 97.81 109 ARG A CA 1
ATOM 898 C C . ARG A 1 109 ? -6.664 -6.099 8.768 1.00 97.81 109 ARG A C 1
ATOM 900 O O . ARG A 1 109 ? -7.687 -5.520 9.136 1.00 97.81 109 ARG A O 1
ATOM 907 N N . ASN A 1 110 ? -6.440 -7.378 9.065 1.00 97.94 110 ASN A N 1
ATOM 908 C CA . ASN A 1 110 ? -7.350 -8.135 9.928 1.00 97.94 110 ASN A CA 1
ATOM 909 C C . ASN A 1 110 ? -7.353 -7.573 11.355 1.00 97.94 110 ASN A C 1
ATOM 911 O O . ASN A 1 110 ? -8.429 -7.374 11.919 1.00 97.94 110 ASN A O 1
ATOM 915 N N . ASN A 1 111 ? -6.180 -7.212 11.885 1.00 96.94 111 ASN A N 1
ATOM 916 C CA . ASN A 1 111 ? -6.066 -6.548 13.184 1.00 96.94 111 ASN A CA 1
ATOM 917 C C . ASN A 1 111 ? -6.835 -5.220 13.202 1.00 96.94 111 ASN A C 1
ATOM 919 O O . ASN A 1 111 ? -7.606 -4.977 14.128 1.00 96.94 111 ASN A O 1
ATOM 923 N N . GLN A 1 112 ? -6.692 -4.391 12.162 1.00 96.75 112 GLN A N 1
ATOM 924 C CA . GLN A 1 112 ? -7.452 -3.148 12.012 1.00 96.75 112 GLN A CA 1
ATOM 925 C C . GLN A 1 112 ? -8.966 -3.403 12.068 1.00 96.75 112 GLN A C 1
ATOM 927 O O . GLN A 1 112 ? -9.685 -2.719 12.792 1.00 96.75 112 GLN A O 1
ATOM 932 N N . ILE A 1 113 ? -9.462 -4.390 11.318 1.00 97.94 113 ILE A N 1
ATOM 933 C CA . ILE A 1 113 ? -10.891 -4.731 11.282 1.00 97.94 113 ILE A CA 1
ATOM 934 C C . ILE A 1 113 ? -11.384 -5.183 12.660 1.00 97.94 113 ILE A C 1
ATOM 936 O O . ILE A 1 113 ? -12.477 -4.799 13.077 1.00 97.94 113 ILE A O 1
ATOM 940 N N . ASP A 1 114 ? -10.600 -5.992 13.368 1.00 96.81 114 ASP A N 1
ATOM 941 C CA . ASP A 1 114 ? -10.977 -6.484 14.692 1.00 96.81 114 ASP A CA 1
ATOM 942 C C . ASP A 1 114 ? -10.930 -5.395 15.765 1.00 96.81 114 ASP A C 1
ATOM 944 O O . ASP A 1 114 ? -11.753 -5.421 16.679 1.00 96.81 114 ASP A O 1
ATOM 948 N N . ILE A 1 115 ? -10.038 -4.412 15.627 1.00 95.00 115 ILE A N 1
ATOM 949 C CA . ILE A 1 115 ? -10.033 -3.185 16.432 1.00 95.00 115 ILE A CA 1
ATOM 950 C C . ILE A 1 115 ? -11.307 -2.385 16.161 1.00 95.00 115 ILE A C 1
ATOM 952 O O . ILE A 1 115 ? -12.029 -2.068 17.099 1.00 95.00 115 ILE A O 1
ATOM 956 N N . ILE A 1 116 ? -11.642 -2.123 14.894 1.00 95.81 116 ILE A N 1
ATOM 957 C CA . ILE A 1 116 ? -12.830 -1.331 14.542 1.00 95.81 116 ILE A CA 1
ATOM 958 C C . ILE A 1 116 ? -14.110 -1.932 15.138 1.00 95.81 116 ILE A C 1
ATOM 960 O O . ILE A 1 116 ? -14.923 -1.200 15.690 1.00 95.81 116 ILE A O 1
ATOM 964 N N . LYS A 1 117 ? -14.270 -3.260 15.107 1.00 95.94 117 LYS A N 1
ATOM 965 C CA . LYS A 1 117 ? -15.437 -3.944 15.701 1.00 95.94 117 LYS A CA 1
ATOM 966 C C . LYS A 1 117 ? -15.588 -3.749 17.214 1.00 95.94 117 LYS A C 1
ATOM 968 O O . LYS A 1 117 ? -16.645 -4.063 17.750 1.00 95.94 117 LYS A O 1
ATOM 973 N N . ARG A 1 118 ? -14.530 -3.330 17.910 1.00 95.38 118 ARG A N 1
ATOM 974 C CA . ARG A 1 118 ? -14.521 -3.103 19.364 1.00 95.38 118 ARG A CA 1
ATOM 975 C C . ARG A 1 118 ? -14.723 -1.634 19.730 1.00 95.38 118 ARG A C 1
ATOM 977 O O . ARG A 1 118 ? -14.807 -1.326 20.913 1.00 95.38 118 ARG A O 1
ATOM 984 N N . ILE A 1 119 ? -14.741 -0.732 18.751 1.00 93.50 119 ILE A N 1
ATOM 985 C CA . ILE A 1 119 ? -14.982 0.690 18.987 1.00 93.50 119 ILE A CA 1
ATOM 986 C C . ILE A 1 119 ? -16.481 0.886 19.217 1.00 93.50 119 ILE A C 1
ATOM 988 O O . ILE A 1 119 ? -17.288 0.451 18.402 1.00 93.50 119 ILE A O 1
ATOM 992 N N . ASP A 1 120 ? -16.842 1.552 20.316 1.00 92.44 120 ASP A N 1
ATOM 993 C CA . ASP A 1 120 ? -18.235 1.904 20.605 1.00 92.44 120 ASP A CA 1
ATOM 994 C C . ASP A 1 120 ? -18.828 2.752 19.470 1.00 92.44 120 ASP A C 1
ATOM 996 O O . ASP A 1 120 ? -18.202 3.722 19.035 1.00 92.44 120 ASP A O 1
ATOM 1000 N N . ASP A 1 121 ? -20.069 2.473 19.061 1.00 91.69 121 ASP A N 1
ATOM 1001 C CA . ASP A 1 121 ? -20.746 3.209 17.980 1.00 91.69 121 ASP A CA 1
ATOM 1002 C C . ASP A 1 121 ? -20.762 4.730 18.227 1.00 91.69 121 ASP A C 1
ATOM 1004 O O . ASP A 1 121 ? -20.539 5.523 17.314 1.00 91.69 121 ASP A O 1
ATOM 1008 N N . ASN A 1 122 ? -20.915 5.152 19.487 1.00 91.12 122 ASN A N 1
ATOM 1009 C CA . ASN A 1 122 ? -20.897 6.568 19.882 1.00 91.12 122 ASN A CA 1
ATOM 1010 C C . ASN A 1 122 ? -19.534 7.253 19.666 1.00 91.12 122 ASN A C 1
ATOM 1012 O O . ASN A 1 122 ? -19.458 8.480 19.644 1.00 91.12 122 ASN A O 1
ATOM 1016 N N . LYS A 1 123 ? -18.453 6.477 19.536 1.00 90.44 123 LYS A N 1
ATOM 1017 C CA . LYS A 1 123 ? -17.097 6.967 19.258 1.00 90.44 123 LYS A CA 1
ATOM 1018 C C . LYS A 1 123 ? -16.738 6.890 17.776 1.00 90.44 123 LYS A C 1
ATOM 1020 O O . LYS A 1 123 ? -15.741 7.485 17.382 1.00 90.44 123 LYS A O 1
ATOM 1025 N N . TRP A 1 124 ? -17.526 6.194 16.953 1.00 93.00 124 TRP A N 1
ATOM 1026 C CA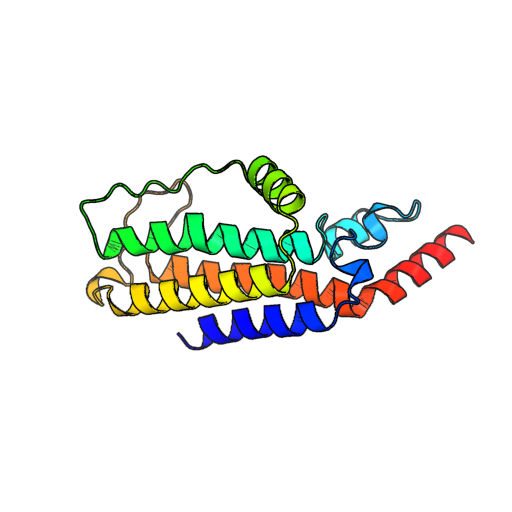 . TRP A 1 124 ? -17.205 5.931 15.546 1.00 93.00 124 TRP A CA 1
ATOM 1027 C C . TRP A 1 124 ? -16.973 7.208 14.726 1.00 93.00 124 TRP A C 1
ATOM 1029 O O . TRP A 1 124 ? -16.034 7.287 13.932 1.00 93.00 124 TRP A O 1
ATOM 1039 N N . THR A 1 125 ? -17.801 8.224 14.966 1.00 92.06 125 THR A N 1
ATOM 1040 C CA . THR A 1 125 ? -17.713 9.539 14.317 1.00 92.06 125 THR A CA 1
ATOM 1041 C C . THR A 1 125 ? -17.117 10.609 15.233 1.00 92.06 125 THR A C 1
ATOM 1043 O O . THR A 1 125 ? -17.031 11.770 14.839 1.00 92.06 125 THR A O 1
ATOM 1046 N N . ALA A 1 126 ? -16.736 10.254 16.465 1.00 85.44 126 ALA A N 1
ATOM 1047 C CA . ALA A 1 126 ? -16.204 11.208 17.427 1.00 85.44 126 ALA A CA 1
ATOM 1048 C C . ALA A 1 126 ? -14.784 11.622 17.032 1.00 85.44 126 ALA A C 1
ATOM 1050 O O . ALA A 1 126 ? -13.924 10.779 16.772 1.00 85.44 126 ALA A O 1
ATOM 1051 N N . ASP A 1 127 ? -14.536 12.927 17.004 1.00 80.00 127 ASP A N 1
ATOM 1052 C CA . ASP A 1 127 ? -13.208 13.474 16.758 1.00 80.00 127 ASP A CA 1
ATOM 1053 C C . ASP A 1 127 ? -12.443 13.617 18.077 1.00 80.00 127 ASP A C 1
ATOM 1055 O O . ASP A 1 127 ? -12.968 14.141 19.060 1.00 80.00 127 ASP A O 1
ATOM 1059 N N . THR A 1 128 ? -11.196 13.156 18.099 1.00 70.50 128 THR A N 1
ATOM 1060 C CA . THR A 1 128 ? -10.300 13.277 19.257 1.00 70.50 128 THR A CA 1
ATOM 1061 C C . THR A 1 128 ? -9.323 14.442 19.135 1.00 70.50 128 THR A C 1
ATOM 1063 O O . THR A 1 128 ? -8.585 14.699 20.081 1.00 70.50 128 THR A O 1
ATOM 1066 N N . GLY A 1 129 ? -9.309 15.166 18.007 1.00 60.16 129 GLY A N 1
ATOM 1067 C CA . GLY A 1 129 ? -8.627 16.460 17.873 1.00 60.16 129 GLY A CA 1
ATOM 1068 C C . GLY A 1 129 ? -7.104 16.460 18.084 1.00 60.16 129 GLY A C 1
ATOM 1069 O O . GLY A 1 129 ? -6.529 17.527 18.281 1.00 60.16 129 GLY A O 1
ATOM 1070 N N . HIS A 1 130 ? -6.434 15.302 18.052 1.00 53.12 130 HIS A N 1
ATOM 1071 C CA . HIS A 1 130 ? -5.059 15.160 18.556 1.00 53.12 130 HIS A 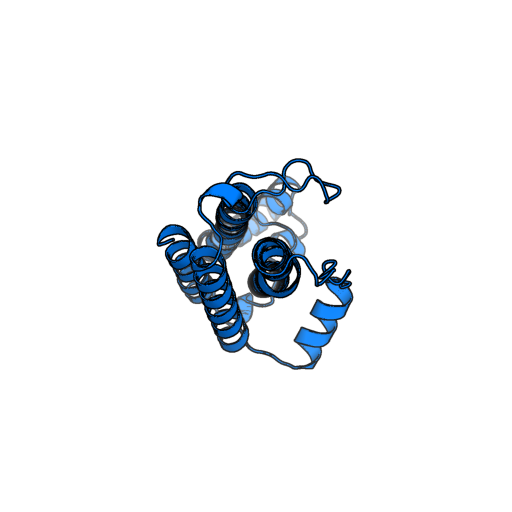CA 1
ATOM 1072 C C . HIS A 1 130 ? -4.017 14.655 17.552 1.00 53.12 130 HIS A C 1
ATOM 1074 O O . HIS A 1 130 ? -3.014 14.058 17.941 1.00 53.12 130 HIS A O 1
ATOM 1080 N N . THR A 1 131 ? -4.175 14.943 16.261 1.00 49.88 131 THR A N 1
ATOM 1081 C CA . THR A 1 131 ? -3.038 14.851 15.335 1.00 49.88 131 THR A CA 1
ATOM 1082 C C . THR A 1 131 ? -2.947 16.106 14.476 1.00 49.88 131 THR A C 1
ATOM 1084 O O . THR A 1 131 ? -3.934 16.800 14.253 1.00 49.88 131 THR A O 1
ATOM 1087 N N . SER A 1 132 ? -1.739 16.433 14.021 1.00 49.69 132 SER A N 1
ATOM 1088 C CA . SER A 1 132 ? -1.411 17.611 13.202 1.00 49.69 132 SER A CA 1
ATOM 1089 C C . SER A 1 132 ? -2.158 17.686 11.859 1.00 49.69 132 SER A C 1
ATOM 1091 O O . SER A 1 132 ? -2.005 18.662 11.126 1.00 49.69 132 SER A O 1
ATOM 1093 N N . CYS A 1 133 ? -2.988 16.691 11.540 1.00 42.56 133 CYS A N 1
ATOM 1094 C CA . CYS A 1 133 ? -3.882 16.668 10.396 1.00 42.56 133 CYS A CA 1
ATOM 1095 C C . CYS A 1 133 ? -5.335 16.603 10.900 1.00 42.56 133 CYS A C 1
ATOM 1097 O O . CYS A 1 133 ? -5.697 15.717 11.669 1.00 42.56 133 CYS A O 1
ATOM 1099 N N . MET A 1 134 ? -6.139 17.586 10.495 1.00 51.88 134 MET A N 1
ATOM 1100 C CA . MET A 1 134 ? -7.543 17.791 10.869 1.00 51.88 134 MET A CA 1
ATOM 1101 C C . MET A 1 134 ? -8.384 16.499 10.821 1.00 51.88 134 MET A C 1
ATOM 1103 O O . MET A 1 134 ? -8.267 15.737 9.867 1.00 51.88 134 MET A O 1
ATOM 1107 N N . HIS A 1 135 ? -9.275 16.333 11.808 1.00 64.19 135 HIS A N 1
ATOM 1108 C CA . HIS A 1 135 ? -10.215 15.218 12.013 1.00 64.19 135 HIS A CA 1
ATOM 1109 C C . HIS A 1 135 ? -9.577 13.826 12.130 1.00 64.19 135 HIS A C 1
ATOM 1111 O O . HIS A 1 135 ? -9.015 13.280 11.189 1.00 64.19 135 HIS A O 1
ATOM 1117 N N . SER A 1 136 ? -9.699 13.205 13.304 1.00 80.25 136 SER A N 1
ATOM 1118 C CA . SER A 1 136 ? -9.090 11.897 13.592 1.00 80.25 136 SER A CA 1
ATOM 1119 C C . SER A 1 136 ? -10.103 10.863 14.092 1.00 80.25 136 SER A C 1
ATOM 1121 O O . SER A 1 136 ? -9.754 10.044 14.933 1.00 80.25 136 SER A O 1
ATOM 1123 N N . SER A 1 137 ? -11.349 10.878 13.605 1.00 90.88 137 SER A N 1
ATOM 1124 C CA . SER A 1 137 ? -12.339 9.859 13.984 1.00 90.88 137 SER A CA 1
ATOM 1125 C C . SER A 1 137 ? -11.990 8.468 13.419 1.00 90.88 137 SER A C 1
ATOM 1127 O O . SER A 1 137 ? -11.317 8.368 12.384 1.00 90.88 137 SER A O 1
ATOM 1129 N N . PRO A 1 138 ? -12.472 7.372 14.036 1.00 93.19 138 PRO A N 1
ATOM 1130 C CA . PRO A 1 138 ? -12.322 6.018 13.503 1.00 93.19 138 PRO A CA 1
ATOM 1131 C C . PRO A 1 138 ? -12.836 5.869 12.067 1.00 93.19 138 PRO A C 1
ATOM 1133 O O . PRO A 1 138 ? -12.198 5.208 11.238 1.00 93.19 138 PRO A O 1
ATOM 1136 N N . GLU A 1 139 ? -13.953 6.529 11.750 1.00 94.62 139 GLU A N 1
ATOM 1137 C CA . GLU A 1 139 ? -14.504 6.598 10.398 1.00 94.62 139 GLU A CA 1
ATOM 1138 C C . GLU A 1 139 ? -13.529 7.245 9.408 1.00 94.62 139 GLU A C 1
ATOM 1140 O O . GLU A 1 139 ? -13.276 6.695 8.327 1.00 94.62 139 GLU A O 1
ATOM 1145 N N . PHE A 1 140 ? -12.946 8.389 9.778 1.00 92.81 140 PHE A N 1
ATOM 1146 C CA . PHE A 1 140 ? -11.990 9.094 8.932 1.00 92.81 140 PHE A CA 1
ATOM 1147 C C . PHE A 1 140 ? -10.725 8.262 8.711 1.00 92.81 140 PHE A C 1
ATOM 1149 O O . PHE A 1 140 ? -10.314 8.075 7.567 1.00 92.81 140 PHE A O 1
ATOM 1156 N N . ILE A 1 141 ? -10.147 7.699 9.777 1.00 92.88 141 ILE A N 1
ATOM 1157 C CA . ILE A 1 141 ? -8.946 6.851 9.698 1.00 92.88 141 ILE A CA 1
ATOM 1158 C C . ILE A 1 141 ? -9.200 5.655 8.772 1.00 92.88 141 ILE A C 1
ATOM 1160 O O . ILE A 1 141 ? -8.388 5.347 7.895 1.00 92.88 141 ILE A O 1
ATOM 1164 N N . THR A 1 142 ? -10.358 5.008 8.913 1.00 95.62 142 THR A N 1
ATOM 1165 C CA . THR A 1 142 ? -10.762 3.877 8.067 1.00 95.62 142 THR A CA 1
ATOM 1166 C C . THR A 1 142 ? -10.901 4.292 6.602 1.00 95.62 142 THR A C 1
ATOM 1168 O O . THR A 1 142 ? -10.368 3.630 5.709 1.00 95.62 142 THR A O 1
ATOM 1171 N N . SER A 1 143 ? -11.564 5.419 6.344 1.00 95.69 143 SER A N 1
ATOM 1172 C CA . SER A 1 143 ? -11.766 5.952 4.993 1.00 95.69 143 SER A CA 1
ATOM 1173 C C . SER A 1 143 ? -10.447 6.369 4.341 1.00 95.69 143 SER A C 1
ATOM 1175 O O . SER A 1 143 ? -10.196 6.046 3.177 1.00 95.69 143 SER A O 1
ATOM 1177 N N . LYS A 1 144 ? -9.561 7.024 5.101 1.00 95.06 144 LYS A N 1
ATOM 1178 C CA . LYS A 1 144 ? -8.225 7.409 4.644 1.00 95.06 144 LYS A CA 1
ATOM 1179 C C . LYS A 1 144 ? -7.371 6.185 4.344 1.00 95.06 144 LYS A C 1
ATOM 1181 O O . LYS A 1 144 ? -6.697 6.183 3.321 1.00 95.06 144 LYS A O 1
ATOM 1186 N N . THR A 1 145 ? -7.462 5.133 5.158 1.00 96.62 145 THR A N 1
ATOM 1187 C CA . THR A 1 145 ? -6.784 3.856 4.891 1.00 96.62 145 THR A CA 1
ATOM 1188 C C . THR A 1 145 ? -7.209 3.290 3.536 1.00 96.62 145 THR A C 1
ATOM 1190 O O . THR A 1 145 ? -6.355 2.991 2.707 1.00 96.62 145 THR A O 1
ATOM 1193 N N . ILE A 1 146 ? -8.519 3.219 3.262 1.00 98.00 146 ILE A N 1
ATOM 1194 C CA . ILE A 1 146 ? -9.051 2.746 1.972 1.00 98.00 146 ILE A CA 1
ATOM 1195 C C . ILE A 1 146 ? -8.533 3.611 0.817 1.00 98.00 146 ILE A C 1
ATOM 1197 O O . ILE A 1 146 ? -7.990 3.077 -0.151 1.00 98.00 146 ILE A O 1
ATOM 1201 N N . GLN A 1 147 ? -8.671 4.937 0.916 1.00 97.38 147 GLN A N 1
ATOM 1202 C CA . GLN A 1 147 ? -8.210 5.864 -0.122 1.00 97.38 147 GLN A CA 1
ATOM 1203 C C . GLN A 1 147 ? -6.711 5.708 -0.388 1.00 97.38 147 GLN A C 1
ATOM 1205 O O . GLN A 1 147 ? -6.300 5.619 -1.544 1.00 97.38 147 GLN A O 1
ATOM 1210 N N . HIS A 1 148 ? -5.907 5.653 0.670 1.00 97.00 148 HIS A N 1
ATOM 1211 C CA . HIS A 1 148 ? -4.458 5.554 0.593 1.00 97.00 148 HIS A CA 1
ATOM 1212 C C . HIS A 1 148 ? -4.018 4.229 -0.044 1.00 97.00 148 HIS A C 1
ATOM 1214 O O . HIS A 1 148 ? -3.192 4.223 -0.959 1.00 97.00 148 HIS A O 1
ATOM 1220 N N . THR A 1 149 ? -4.641 3.109 0.348 1.00 98.25 149 THR A N 1
ATOM 1221 C CA . THR A 1 149 ? -4.406 1.810 -0.298 1.00 98.25 149 THR A CA 1
ATOM 1222 C C . THR A 1 149 ? -4.770 1.847 -1.780 1.00 98.25 149 THR A C 1
ATOM 1224 O O . THR A 1 149 ? -4.006 1.342 -2.594 1.00 98.25 149 THR A O 1
ATOM 1227 N N . LEU A 1 150 ? -5.894 2.461 -2.163 1.00 98.12 150 LEU A N 1
ATOM 1228 C CA . LEU A 1 150 ? -6.299 2.559 -3.570 1.00 98.12 150 LEU A CA 1
ATOM 1229 C C . LEU A 1 150 ? -5.366 3.455 -4.393 1.00 98.12 150 LEU A C 1
ATOM 1231 O O . LEU A 1 150 ? -5.063 3.129 -5.540 1.00 98.12 150 LEU A O 1
ATOM 1235 N N . GLU A 1 151 ? -4.873 4.556 -3.824 1.00 97.31 151 GLU A N 1
ATOM 1236 C CA . GLU A 1 151 ? -3.909 5.431 -4.495 1.00 97.31 151 GLU A CA 1
ATOM 1237 C C . GLU A 1 151 ? -2.611 4.682 -4.827 1.00 97.31 151 GLU A C 1
ATOM 1239 O O . GLU A 1 151 ? -2.126 4.727 -5.962 1.00 97.31 151 GLU A O 1
ATOM 1244 N N . HIS A 1 152 ? -2.072 3.950 -3.852 1.00 97.94 152 HIS A N 1
ATOM 1245 C CA . HIS A 1 152 ? -0.881 3.125 -4.033 1.00 97.94 152 HIS A CA 1
ATOM 1246 C C . HIS A 1 152 ? -1.142 1.887 -4.895 1.00 97.94 152 HIS A C 1
ATOM 1248 O O . HIS A 1 152 ? -0.313 1.543 -5.737 1.00 97.94 152 HIS A O 1
ATOM 1254 N N . GLY A 1 153 ? -2.316 1.269 -4.770 1.00 97.88 153 GLY A N 1
ATOM 1255 C CA . GLY A 1 153 ? -2.749 0.166 -5.625 1.00 97.88 153 GLY A CA 1
ATOM 1256 C C . GLY A 1 153 ? -2.818 0.579 -7.091 1.00 97.88 153 GLY A C 1
ATOM 1257 O O . GLY A 1 153 ? -2.313 -0.128 -7.955 1.00 97.88 153 GLY A O 1
ATOM 1258 N N . ASN A 1 154 ? -3.330 1.772 -7.387 1.00 97.44 154 ASN A N 1
ATOM 1259 C CA . ASN A 1 154 ? -3.316 2.318 -8.741 1.00 97.44 154 ASN A CA 1
ATOM 1260 C C . ASN A 1 154 ? -1.883 2.529 -9.273 1.00 97.44 154 ASN A C 1
ATOM 1262 O O . ASN A 1 154 ? -1.631 2.251 -10.443 1.00 97.44 154 ASN A O 1
ATOM 1266 N N . LYS A 1 155 ? -0.920 2.944 -8.434 1.00 96.62 155 LYS A N 1
ATOM 1267 C CA . LYS A 1 155 ? 0.503 3.005 -8.831 1.00 96.62 155 LYS A CA 1
ATOM 1268 C C . LYS A 1 155 ? 1.045 1.606 -9.161 1.00 96.62 155 LYS A C 1
ATOM 1270 O O . LYS A 1 155 ? 1.615 1.432 -10.232 1.00 96.62 155 LYS A O 1
ATOM 1275 N N . ILE A 1 156 ? 0.780 0.598 -8.325 1.00 97.88 156 ILE A N 1
ATOM 1276 C CA . ILE A 1 156 ? 1.150 -0.808 -8.594 1.00 97.88 156 ILE A CA 1
ATOM 1277 C C . ILE A 1 156 ? 0.550 -1.299 -9.918 1.00 97.88 156 ILE A C 1
ATOM 1279 O O . ILE A 1 156 ? 1.257 -1.878 -10.738 1.00 97.88 156 ILE A O 1
ATOM 1283 N N . LEU A 1 157 ? -0.731 -1.028 -10.175 1.00 97.38 157 LEU A N 1
ATOM 1284 C CA . LEU A 1 157 ? -1.377 -1.441 -11.422 1.00 97.38 157 LEU A CA 1
ATOM 1285 C C . LEU A 1 157 ? -0.787 -0.741 -12.645 1.00 97.38 157 LEU A C 1
ATOM 1287 O O . LEU A 1 157 ? -0.636 -1.369 -13.687 1.00 97.38 157 LEU A O 1
ATOM 1291 N N . ARG A 1 158 ? -0.399 0.534 -12.533 1.00 96.75 158 ARG A N 1
ATOM 1292 C CA . ARG A 1 158 ? 0.308 1.224 -13.622 1.00 96.75 158 ARG A CA 1
ATOM 1293 C C . ARG A 1 158 ? 1.640 0.553 -13.935 1.00 96.75 158 ARG A C 1
ATOM 1295 O O . ARG A 1 158 ? 1.938 0.361 -15.110 1.00 96.75 158 ARG A O 1
ATOM 1302 N N . ILE A 1 159 ? 2.397 0.164 -12.906 1.00 96.44 159 ILE A N 1
ATOM 1303 C CA . ILE A 1 159 ? 3.641 -0.604 -13.055 1.00 96.44 159 ILE A CA 1
ATOM 1304 C C . ILE A 1 159 ? 3.353 -1.924 -13.777 1.00 96.44 159 ILE A C 1
ATOM 1306 O O . ILE A 1 159 ? 3.988 -2.209 -14.785 1.00 96.44 159 ILE A O 1
ATOM 1310 N N . ALA A 1 160 ? 2.357 -2.687 -13.324 1.00 96.50 160 ALA A N 1
ATOM 1311 C CA . ALA A 1 160 ? 2.001 -3.970 -13.928 1.00 96.50 160 ALA A CA 1
ATOM 1312 C C . ALA A 1 160 ? 1.564 -3.854 -15.399 1.00 96.50 160 ALA A C 1
ATOM 1314 O O . ALA A 1 160 ? 1.940 -4.679 -16.225 1.00 96.50 160 ALA A O 1
ATOM 1315 N N . LEU A 1 161 ? 0.768 -2.835 -15.735 1.00 96.06 161 LEU A N 1
ATOM 1316 C CA . LEU A 1 161 ? 0.111 -2.730 -17.041 1.00 96.06 161 LEU A CA 1
ATOM 1317 C C . LEU A 1 161 ? 0.924 -1.967 -18.090 1.00 96.06 161 LEU A C 1
ATOM 1319 O O . LEU A 1 161 ? 0.781 -2.230 -19.283 1.00 96.06 161 LEU A O 1
ATOM 1323 N N . PHE A 1 162 ? 1.722 -0.979 -17.678 1.00 96.38 162 PHE A N 1
ATOM 1324 C CA . PHE A 1 162 ? 2.279 0.012 -18.605 1.00 96.38 162 PHE A CA 1
ATOM 1325 C C . PHE A 1 162 ? 3.805 0.064 -18.639 1.00 96.38 162 PHE A C 1
ATOM 1327 O O . PHE A 1 162 ? 4.337 0.897 -19.369 1.00 96.38 162 PHE A O 1
ATOM 1334 N N . TRP A 1 163 ? 4.507 -0.819 -17.919 1.00 95.12 163 TRP A N 1
ATOM 1335 C CA . TRP A 1 163 ? 5.974 -0.864 -17.910 1.00 95.12 163 TRP A CA 1
ATOM 1336 C C . TRP A 1 163 ? 6.575 -0.921 -19.318 1.00 95.12 163 TRP A C 1
ATOM 1338 O O . TRP A 1 163 ? 7.291 -0.011 -19.732 1.00 95.12 163 TRP A O 1
ATOM 1348 N N . ASP A 1 164 ? 6.246 -1.970 -20.076 1.00 95.56 164 ASP A N 1
ATOM 1349 C CA . ASP A 1 164 ? 6.842 -2.216 -21.395 1.00 95.56 164 ASP A CA 1
ATOM 1350 C C . ASP A 1 164 ? 6.401 -1.176 -22.423 1.00 95.56 164 ASP A C 1
ATOM 1352 O O . ASP A 1 164 ? 7.178 -0.757 -23.280 1.00 95.56 164 ASP A O 1
ATOM 1356 N N . ARG A 1 165 ? 5.159 -0.693 -22.300 1.00 94.69 165 ARG A N 1
ATOM 1357 C CA . ARG A 1 165 ? 4.652 0.389 -23.144 1.00 94.69 165 ARG A CA 1
ATOM 1358 C C . ARG A 1 165 ? 5.429 1.683 -22.912 1.00 94.69 165 ARG A C 1
ATOM 1360 O O . ARG A 1 165 ? 5.774 2.347 -23.886 1.00 94.69 165 ARG A O 1
ATOM 1367 N N . LEU A 1 166 ? 5.676 2.051 -21.653 1.00 94.06 166 LEU A N 1
ATOM 1368 C CA . LEU A 1 166 ? 6.464 3.236 -21.330 1.00 94.06 166 LEU A CA 1
ATOM 1369 C C . LEU A 1 166 ? 7.883 3.091 -21.884 1.00 94.06 166 LEU A C 1
ATOM 1371 O O . LEU A 1 166 ? 8.339 4.000 -22.569 1.00 94.06 166 LEU A O 1
ATOM 1375 N N . LEU A 1 167 ? 8.545 1.958 -21.630 1.00 93.94 167 LEU A N 1
ATOM 1376 C CA . LEU A 1 167 ? 9.901 1.708 -22.122 1.00 93.94 167 LEU A CA 1
ATOM 1377 C C . LEU A 1 167 ? 9.976 1.878 -23.647 1.00 93.94 167 LEU A C 1
ATOM 1379 O O . LEU A 1 167 ? 10.760 2.680 -24.139 1.00 93.94 167 LEU A O 1
ATOM 1383 N N . HIS A 1 168 ? 9.055 1.248 -24.380 1.00 94.56 168 HIS A N 1
ATOM 1384 C CA . HIS A 1 168 ? 8.984 1.381 -25.833 1.00 94.56 168 HIS A CA 1
ATOM 1385 C C . HIS A 1 168 ? 8.783 2.831 -26.304 1.00 94.56 168 HIS A C 1
ATOM 1387 O O . HIS A 1 168 ? 9.390 3.262 -27.283 1.00 94.56 168 HIS A O 1
ATOM 1393 N N . MET A 1 169 ? 7.924 3.597 -25.623 1.00 93.50 169 MET A N 1
ATOM 1394 C CA . MET A 1 169 ? 7.704 5.009 -25.952 1.00 93.50 169 MET A CA 1
ATOM 1395 C C . MET A 1 169 ? 8.951 5.859 -25.698 1.00 93.50 169 MET A C 1
ATOM 1397 O O . MET A 1 169 ? 9.221 6.783 -26.461 1.00 93.50 169 MET A O 1
ATOM 1401 N N . LEU A 1 170 ? 9.695 5.570 -24.631 1.00 93.50 170 LEU A N 1
ATOM 1402 C CA . LEU A 1 170 ? 10.919 6.283 -24.284 1.00 93.50 170 LEU A CA 1
ATOM 1403 C C . LEU A 1 170 ? 12.037 6.011 -25.302 1.00 93.50 170 LEU A C 1
ATOM 1405 O O . LEU A 1 170 ? 12.656 6.968 -25.769 1.00 93.50 170 LEU A O 1
ATOM 1409 N N . ASP A 1 171 ? 12.202 4.757 -25.731 1.00 93.12 171 ASP A N 1
ATOM 1410 C CA . ASP A 1 171 ? 13.168 4.360 -26.769 1.00 93.12 171 ASP A CA 1
ATOM 1411 C C . ASP A 1 171 ? 12.880 5.034 -28.126 1.00 93.12 171 ASP A C 1
ATOM 1413 O O . ASP A 1 171 ? 13.777 5.275 -28.936 1.00 93.12 171 ASP A O 1
ATOM 1417 N N . GLN A 1 172 ? 11.608 5.327 -28.418 1.00 92.88 172 GLN A N 1
ATOM 1418 C CA . GLN A 1 172 ? 11.217 6.018 -29.649 1.00 92.88 172 GLN A CA 1
ATOM 1419 C C . GLN A 1 172 ? 11.514 7.519 -29.612 1.00 92.88 172 GLN A C 1
ATOM 1421 O O . GLN A 1 172 ? 11.844 8.080 -30.656 1.00 92.88 172 GLN A O 1
ATOM 1426 N N . ARG A 1 173 ? 11.429 8.162 -28.439 1.00 89.38 173 ARG A N 1
ATOM 1427 C CA . ARG A 1 173 ? 11.748 9.594 -28.277 1.00 89.38 173 ARG A CA 1
ATOM 1428 C C . ARG A 1 173 ? 13.224 9.891 -28.528 1.00 89.38 173 ARG A C 1
ATOM 1430 O O . ARG A 1 173 ? 13.547 10.977 -28.978 1.00 89.38 173 ARG A O 1
ATOM 1437 N N . GLU A 1 174 ? 14.114 8.937 -28.262 1.00 74.75 174 GLU A N 1
ATOM 1438 C CA . GLU A 1 174 ? 15.551 9.107 -28.519 1.00 74.75 174 GLU A CA 1
ATOM 1439 C C . GLU A 1 174 ? 15.878 9.225 -30.019 1.00 74.75 174 GLU A C 1
ATOM 1441 O O . GLU A 1 174 ? 16.912 9.771 -30.395 1.00 74.75 174 GLU A O 1
ATOM 1446 N N . LYS A 1 175 ? 14.998 8.720 -30.890 1.00 70.56 175 LYS A N 1
ATOM 1447 C CA . LYS A 1 175 ? 15.219 8.675 -32.343 1.00 70.56 175 LYS A CA 1
ATOM 1448 C C . LYS A 1 175 ? 14.739 9.926 -33.084 1.00 70.56 175 LYS A C 1
ATOM 1450 O O . LYS A 1 175 ? 14.899 9.980 -34.304 1.00 70.56 175 LYS A O 1
ATOM 1455 N N . THR A 1 176 ? 14.127 10.879 -32.383 1.00 57.72 176 THR A N 1
ATOM 1456 C CA . THR A 1 176 ? 13.612 12.149 -32.925 1.00 57.72 176 THR A CA 1
ATOM 1457 C C . THR A 1 176 ? 14.423 13.324 -32.424 1.00 57.72 176 THR A C 1
ATOM 1459 O O . THR A 1 176 ? 14.772 14.178 -33.265 1.00 57.72 176 THR A O 1
#

Sequence (176 aa):
MDQLKETVKIIDWGIKQIPKERLLEIPPHGTHPQSTDYDKRYFGNWSAYRILFHLVLYEEYHVIPSLMKFINAQEDISGIDLDEEVAWKNELIKGVNVDGLLMRLNQARNNQIDIIKRIDDNKWTADTGHTSCMHSSPEFITSKTIQHTLEHGNKILRIALFWDRLLHMLDQREKT

Foldseek 3Di:
DVLLVVLLVLLVVLLVLAPQVQQQPFFPLQPFPLHDPVNCVQQPRGGSNLLLLVLLCCLVQPLLLLLVCQQDVPDPSPRPPDPSVVVVVVCVVVVDDPVNSSVSNNVSSVSSVVSLVNGDPVQQQPFPQPDPDPGRGVVVSSVVSSVSSVVSSSSSNCCSPCRVVVVVVSVVVVVD

Secondary structure (DSSP, 8-state):
-HHHHHHHHHHHHHHHTS-GGGSSSPPGGGT-TT--HHHHHHH-SS-HHHHHHHHHHIIIIIIHHHHHTTT-TT---PPP---HHHHHHHHHHHT--HHHHHHHHHHHHHHHHHHHTTS-HHHHT-----SSSS---HHHHHHHHHHHHHHHHHHHHHHHHHHHHHHHHHHHHTT-

Radius of gyration: 18.45 Å; chains: 1; bounding box: 40×31×62 Å